Protein AF-M3E6A2-F1 (afdb_monomer_lite)

Sequence (89 aa):
MYSLKGDIVLDPFLGTGTTTLAAIGNCRNSIGFDLEPGLLKVQLENLHSIKDKLNRIIEKRKTITTFLYRIDKMKGNRFFILIKIFKRP

Structure (mmCIF, N/CA/C/O backbone):
data_AF-M3E6A2-F1
#
_entry.id   AF-M3E6A2-F1
#
loop_
_atom_site.group_PDB
_atom_site.id
_atom_site.type_symbol
_atom_site.label_atom_id
_atom_site.label_alt_id
_atom_site.label_comp_id
_atom_site.label_asym_id
_atom_site.label_entity_id
_atom_site.label_seq_id
_atom_site.pdbx_PDB_ins_code
_atom_site.Cartn_x
_atom_site.Cartn_y
_atom_site.Cartn_z
_atom_site.occupancy
_atom_site.B_iso_or_equiv
_atom_site.auth_seq_id
_atom_site.auth_comp_id
_atom_site.auth_asym_id
_atom_site.auth_atom_id
_atom_site.pdbx_PDB_model_num
ATOM 1 N N . MET A 1 1 ? -16.790 5.575 -1.545 1.00 62.59 1 MET A N 1
ATOM 2 C CA . MET A 1 1 ? -15.552 4.802 -1.805 1.00 62.59 1 MET A CA 1
ATOM 3 C C . MET A 1 1 ? -15.913 3.328 -1.744 1.00 62.59 1 MET A C 1
ATOM 5 O O . MET A 1 1 ? -16.649 2.976 -0.836 1.00 62.59 1 MET A O 1
ATOM 9 N N . TYR A 1 2 ? -15.465 2.515 -2.706 1.00 85.44 2 TYR A N 1
ATOM 10 C CA . TYR A 1 2 ? -15.936 1.130 -2.882 1.00 85.44 2 TYR A CA 1
ATOM 11 C C . TYR A 1 2 ? -15.338 0.107 -1.904 1.00 85.44 2 TYR A C 1
ATOM 13 O O . TYR A 1 2 ? -15.892 -0.973 -1.763 1.00 85.44 2 TYR A O 1
ATOM 21 N N . SER A 1 3 ? -14.237 0.440 -1.224 1.00 88.06 3 SER A N 1
ATOM 22 C CA . SER A 1 3 ? -13.600 -0.432 -0.233 1.00 88.06 3 SER A CA 1
ATOM 23 C C . SER A 1 3 ? -13.908 -0.002 1.199 1.00 88.06 3 SER A C 1
ATOM 25 O O . SER A 1 3 ? -14.010 1.189 1.517 1.00 88.06 3 SER A O 1
ATOM 27 N N . LEU A 1 4 ? -14.015 -0.974 2.091 1.00 88.94 4 LEU A N 1
ATOM 28 C CA . LEU A 1 4 ? -14.240 -0.808 3.518 1.00 88.94 4 LEU A CA 1
ATOM 29 C C . LEU A 1 4 ? -12.923 -0.872 4.296 1.00 88.94 4 LEU A C 1
ATOM 31 O O . LEU A 1 4 ? -11.841 -1.088 3.750 1.00 88.94 4 LEU A O 1
ATOM 35 N N . LYS A 1 5 ? -13.002 -0.592 5.596 1.00 84.56 5 LYS A N 1
ATOM 36 C CA . LYS A 1 5 ? -11.863 -0.698 6.508 1.00 84.56 5 LYS A CA 1
ATOM 37 C C . LYS A 1 5 ? -11.353 -2.144 6.530 1.00 84.56 5 LYS A C 1
ATOM 39 O O . LYS A 1 5 ? -12.140 -3.061 6.721 1.00 84.56 5 LYS A O 1
ATOM 44 N N . GLY A 1 6 ? -10.037 -2.326 6.429 1.00 82.00 6 GLY A N 1
ATOM 45 C CA . GLY A 1 6 ? -9.400 -3.648 6.422 1.00 82.00 6 GLY A CA 1
ATOM 46 C C . GLY A 1 6 ? -9.322 -4.322 5.049 1.00 82.00 6 GLY A C 1
ATOM 47 O O . GLY A 1 6 ? -8.541 -5.264 4.903 1.00 82.00 6 GLY A O 1
ATOM 48 N N . ASP A 1 7 ? -10.029 -3.809 4.039 1.00 90.62 7 ASP A N 1
ATOM 49 C CA . ASP A 1 7 ? -9.917 -4.303 2.664 1.00 90.62 7 ASP A CA 1
ATOM 50 C C . ASP A 1 7 ? -8.505 -4.107 2.108 1.00 90.62 7 ASP A C 1
ATOM 52 O O . ASP A 1 7 ? -7.718 -3.296 2.607 1.00 90.62 7 ASP A O 1
ATOM 56 N N . ILE A 1 8 ? -8.198 -4.841 1.040 1.00 90.06 8 ILE A N 1
ATOM 57 C CA . ILE A 1 8 ? -6.965 -4.694 0.271 1.00 90.06 8 ILE A CA 1
ATOM 58 C C . ILE A 1 8 ? -7.249 -3.826 -0.954 1.00 90.06 8 ILE A C 1
ATOM 60 O O . ILE A 1 8 ? -8.146 -4.121 -1.739 1.00 90.06 8 ILE A O 1
ATOM 64 N N . VAL A 1 9 ? -6.458 -2.769 -1.127 1.00 92.56 9 VAL A N 1
ATOM 65 C CA . VAL A 1 9 ? -6.434 -1.949 -2.340 1.00 92.56 9 VAL A CA 1
ATOM 66 C C . VAL A 1 9 ? -5.223 -2.358 -3.175 1.00 92.56 9 VAL A C 1
ATOM 68 O O . VAL A 1 9 ? -4.103 -2.353 -2.674 1.00 92.56 9 VAL A O 1
ATOM 71 N N . LEU A 1 10 ? -5.444 -2.733 -4.433 1.00 92.25 10 LEU A N 1
ATOM 72 C CA . LEU A 1 10 ? -4.377 -3.050 -5.382 1.00 92.25 10 LEU A CA 1
ATOM 73 C C . LEU A 1 10 ? -4.095 -1.832 -6.265 1.00 92.25 10 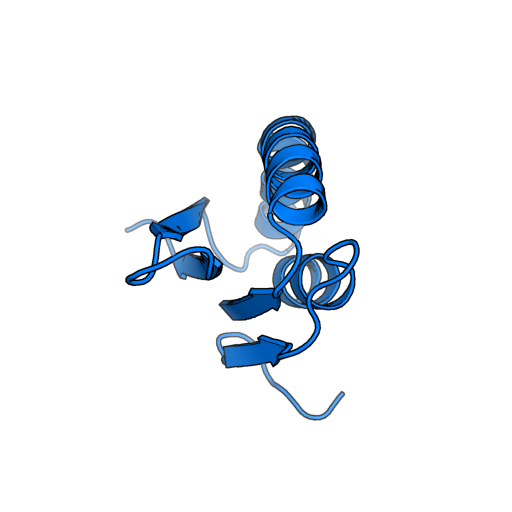LEU A C 1
ATOM 75 O O . LEU A 1 10 ? -5.014 -1.304 -6.888 1.00 92.25 10 LEU A O 1
ATOM 79 N N . ASP A 1 11 ? -2.828 -1.442 -6.348 1.00 90.75 11 ASP A N 1
ATOM 80 C CA . ASP A 1 11 ? -2.323 -0.438 -7.277 1.00 90.75 11 ASP A CA 1
ATOM 81 C C . ASP A 1 11 ? -1.230 -1.049 -8.179 1.00 90.75 11 ASP A C 1
ATOM 83 O O . ASP A 1 11 ? -0.093 -1.231 -7.737 1.00 90.75 11 ASP A O 1
ATOM 87 N N . PRO A 1 12 ? -1.546 -1.418 -9.432 1.00 89.50 12 PRO A N 1
ATOM 88 C CA . PRO A 1 12 ? -0.567 -1.999 -10.348 1.00 89.50 12 PRO A CA 1
ATOM 89 C C . PRO A 1 12 ? 0.402 -0.967 -10.953 1.00 89.50 12 PRO A C 1
ATOM 91 O O . PRO A 1 12 ? 1.343 -1.371 -11.634 1.00 89.50 12 PRO A O 1
ATOM 94 N N . PHE A 1 13 ? 0.177 0.331 -10.718 1.00 88.69 13 PHE A N 1
ATOM 95 C CA . PHE A 1 13 ? 0.998 1.437 -11.211 1.00 88.69 13 PHE A CA 1
ATOM 96 C C . PHE A 1 13 ? 1.274 2.405 -10.063 1.00 88.69 13 PHE A C 1
ATOM 98 O O . PHE A 1 13 ? 0.821 3.550 -10.068 1.00 88.69 13 PHE A O 1
ATOM 105 N N . LEU A 1 14 ? 2.008 1.909 -9.064 1.00 85.75 14 LEU A N 1
ATOM 106 C CA . LEU A 1 14 ? 2.219 2.578 -7.786 1.00 85.75 14 LEU A CA 1
ATOM 107 C C . LEU A 1 14 ? 2.646 4.039 -7.963 1.00 85.75 14 LEU A C 1
ATOM 109 O O . LEU A 1 14 ? 2.185 4.890 -7.199 1.00 85.75 14 LEU A O 1
ATOM 113 N N . GLY A 1 15 ? 3.519 4.338 -8.932 1.00 86.69 15 GLY A N 1
ATOM 114 C CA . GLY A 1 15 ? 4.022 5.678 -9.188 1.00 86.69 15 GLY A CA 1
ATOM 115 C C . GLY A 1 15 ? 4.549 6.285 -7.894 1.00 86.69 15 GLY A C 1
ATOM 116 O O . GLY A 1 15 ? 5.348 5.674 -7.189 1.00 86.69 15 GLY A O 1
ATOM 117 N N . THR A 1 16 ? 4.040 7.460 -7.521 1.00 84.88 16 THR A N 1
ATOM 118 C CA . THR A 1 16 ? 4.391 8.164 -6.272 1.00 84.88 16 THR A CA 1
ATOM 119 C C . THR A 1 16 ? 3.758 7.580 -5.000 1.00 84.88 16 THR A C 1
ATOM 121 O O . THR A 1 16 ? 4.027 8.060 -3.901 1.00 84.88 16 THR A O 1
ATOM 124 N N . GL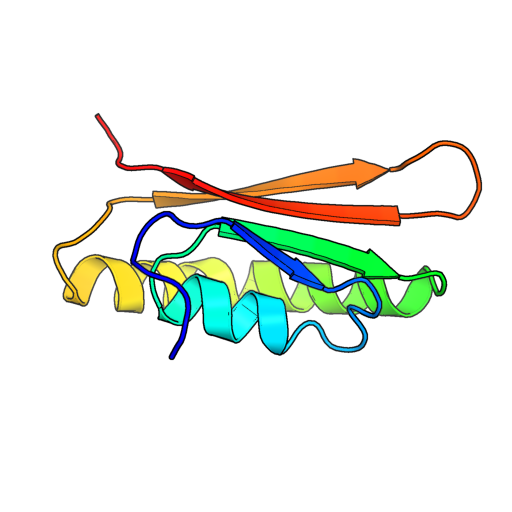Y A 1 17 ? 2.928 6.542 -5.108 1.00 84.94 17 GLY A N 1
ATOM 125 C CA . GLY A 1 17 ? 2.337 5.827 -3.977 1.00 84.94 17 GLY A CA 1
ATOM 126 C C . GLY A 1 17 ? 1.105 6.492 -3.360 1.00 84.94 17 GLY A C 1
ATOM 127 O O . GLY A 1 17 ? 0.738 6.169 -2.228 1.00 84.94 17 GLY A O 1
ATOM 128 N N . THR A 1 18 ? 0.437 7.400 -4.076 1.00 88.81 18 THR A N 1
ATOM 129 C CA . THR A 1 18 ? -0.757 8.122 -3.595 1.00 88.81 18 THR A CA 1
ATOM 130 C C . THR A 1 18 ? -1.899 7.184 -3.205 1.00 88.81 18 THR A C 1
ATOM 132 O O . THR A 1 18 ? -2.488 7.366 -2.138 1.00 88.81 18 THR A O 1
ATOM 135 N N . THR A 1 19 ? -2.170 6.141 -3.996 1.00 91.06 19 THR A N 1
ATOM 136 C CA . THR A 1 19 ? -3.180 5.114 -3.681 1.00 91.06 19 THR A CA 1
ATOM 137 C C . THR A 1 19 ? -2.865 4.415 -2.367 1.00 91.06 19 THR A C 1
ATOM 139 O O . THR A 1 19 ? -3.74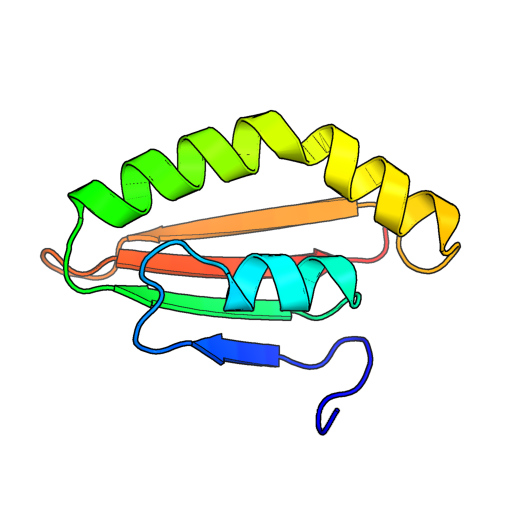2 4.227 -1.523 1.00 91.06 19 THR A O 1
ATOM 142 N N . THR A 1 20 ? -1.589 4.097 -2.154 1.00 87.12 20 THR A N 1
ATOM 143 C CA . THR A 1 20 ? -1.114 3.479 -0.920 1.00 87.12 20 THR A CA 1
ATOM 144 C C . THR A 1 20 ? -1.301 4.423 0.267 1.00 87.12 20 THR A C 1
ATOM 146 O O . THR A 1 20 ? -1.896 4.025 1.264 1.00 87.12 20 THR A O 1
ATOM 149 N N . LEU A 1 21 ? -0.910 5.696 0.162 1.00 85.19 21 LEU A N 1
ATOM 150 C CA . LEU A 1 21 ? -1.144 6.690 1.221 1.00 85.19 21 LEU A CA 1
ATOM 151 C C . LEU A 1 21 ? -2.635 6.883 1.531 1.00 85.19 21 LEU A C 1
ATOM 153 O O . LEU A 1 21 ? -3.021 6.958 2.701 1.00 85.19 21 LEU A O 1
ATOM 157 N N . ALA A 1 22 ? -3.486 6.911 0.505 1.00 87.94 22 ALA A N 1
ATOM 158 C CA . ALA A 1 22 ? -4.931 7.001 0.667 1.00 87.94 22 ALA A CA 1
ATOM 159 C C . ALA A 1 22 ? -5.507 5.753 1.358 1.00 87.94 22 ALA A C 1
ATOM 161 O O . ALA A 1 22 ? -6.348 5.886 2.253 1.00 87.94 22 ALA A O 1
ATOM 162 N N . ALA A 1 23 ? -5.044 4.552 1.000 1.00 88.00 23 ALA A N 1
ATOM 163 C CA . ALA A 1 23 ? -5.420 3.305 1.663 1.00 88.00 23 ALA A CA 1
ATOM 164 C C . ALA A 1 23 ? -5.030 3.330 3.149 1.00 88.00 23 ALA A C 1
ATOM 166 O O . ALA A 1 23 ? -5.879 3.070 4.004 1.00 88.00 23 ALA A O 1
ATOM 167 N N . ILE A 1 24 ? -3.804 3.765 3.465 1.00 81.50 24 ILE A N 1
ATOM 168 C CA . ILE A 1 24 ? -3.318 3.919 4.844 1.00 81.50 24 ILE A CA 1
ATOM 169 C C . ILE A 1 24 ? -4.198 4.881 5.636 1.00 81.50 24 ILE A C 1
ATOM 171 O O . ILE A 1 24 ? -4.700 4.532 6.706 1.00 81.50 24 ILE A O 1
ATOM 175 N N . GLY A 1 25 ? -4.427 6.080 5.093 1.00 80.94 25 GLY A N 1
ATOM 176 C CA . GLY A 1 25 ? -5.264 7.092 5.729 1.00 80.94 25 GLY A CA 1
ATOM 177 C C . GLY A 1 25 ? -6.669 6.568 6.026 1.00 80.94 25 GLY A C 1
ATOM 178 O O . GLY A 1 25 ? -7.233 6.872 7.073 1.00 80.94 25 GLY A O 1
ATOM 179 N N . ASN A 1 26 ? -7.216 5.718 5.159 1.00 84.94 26 ASN A N 1
ATOM 180 C CA . ASN A 1 26 ? -8.534 5.106 5.329 1.00 84.94 26 ASN A CA 1
ATOM 181 C C . ASN A 1 26 ? -8.518 3.749 6.058 1.00 84.94 26 ASN A C 1
ATOM 183 O O . ASN A 1 26 ? -9.529 3.049 6.056 1.00 84.94 26 ASN A O 1
ATOM 187 N N . CYS A 1 27 ? -7.414 3.383 6.718 1.00 82.25 27 CYS A N 1
ATOM 188 C CA . CYS A 1 27 ? -7.288 2.141 7.488 1.00 82.25 27 CYS A CA 1
ATOM 189 C C . CYS A 1 27 ? -7.524 0.873 6.640 1.00 82.25 27 CYS A C 1
ATOM 191 O O . CYS A 1 27 ? -8.221 -0.054 7.064 1.00 82.25 27 CYS A O 1
ATOM 193 N N . ARG A 1 28 ? -6.945 0.842 5.437 1.00 86.94 28 ARG A N 1
ATOM 194 C CA . ARG A 1 28 ? -6.973 -0.288 4.502 1.00 86.94 28 ARG A CA 1
ATOM 195 C C . ARG A 1 28 ? -5.575 -0.818 4.231 1.00 86.94 28 ARG A C 1
ATOM 197 O O . ARG A 1 28 ? -4.592 -0.090 4.331 1.00 86.94 28 ARG A O 1
ATOM 204 N N . ASN A 1 29 ? -5.505 -2.082 3.849 1.00 86.81 29 ASN A N 1
ATOM 205 C CA . ASN A 1 29 ? -4.288 -2.684 3.331 1.00 86.81 29 ASN A CA 1
ATOM 206 C C . ASN A 1 29 ? -4.043 -2.200 1.892 1.00 86.81 29 ASN A C 1
ATOM 208 O O . ASN A 1 29 ? -4.989 -1.852 1.183 1.00 86.81 29 ASN A O 1
ATOM 212 N N . SER A 1 30 ? -2.784 -2.185 1.456 1.00 88.31 30 SER A N 1
ATOM 213 C CA . SER A 1 30 ? -2.408 -1.811 0.088 1.00 88.31 30 SER A CA 1
ATOM 214 C C . SER A 1 30 ? -1.384 -2.787 -0.479 1.00 88.31 30 SER A C 1
ATOM 216 O O . SER A 1 30 ? -0.469 -3.202 0.232 1.00 88.31 30 SER A O 1
ATOM 218 N N . ILE A 1 31 ? -1.519 -3.137 -1.754 1.00 89.12 31 ILE A N 1
ATOM 219 C CA . ILE A 1 31 ? -0.500 -3.844 -2.531 1.00 89.12 31 ILE A CA 1
ATOM 220 C C . ILE A 1 31 ? -0.182 -2.972 -3.735 1.00 89.12 31 ILE A C 1
ATOM 222 O O . ILE A 1 31 ? -1.076 -2.666 -4.516 1.00 89.12 31 ILE A O 1
ATOM 226 N N . GLY A 1 32 ? 1.077 -2.573 -3.871 1.00 87.38 32 GLY A N 1
ATOM 227 C CA . GLY A 1 32 ? 1.533 -1.695 -4.939 1.00 87.38 32 GLY A CA 1
ATOM 228 C C . GLY A 1 32 ? 2.630 -2.327 -5.781 1.00 87.38 32 GLY A C 1
ATOM 229 O O . GLY A 1 32 ? 3.555 -2.914 -5.219 1.00 87.38 32 GLY A O 1
ATOM 230 N N . PHE A 1 33 ? 2.562 -2.162 -7.099 1.00 85.56 33 PHE A N 1
ATOM 231 C CA . PHE A 1 33 ? 3.591 -2.605 -8.041 1.00 85.56 33 PHE A CA 1
ATOM 232 C C . PHE A 1 33 ? 4.100 -1.432 -8.867 1.00 85.56 33 PHE A C 1
ATOM 234 O O . PHE A 1 33 ? 3.317 -0.590 -9.294 1.00 85.56 33 PHE A O 1
ATOM 241 N N . ASP A 1 34 ? 5.405 -1.406 -9.120 1.00 84.38 34 ASP A N 1
ATOM 242 C CA . ASP A 1 34 ? 5.985 -0.521 -10.125 1.00 84.38 34 ASP A CA 1
ATOM 243 C C . ASP A 1 34 ? 7.114 -1.237 -10.870 1.00 84.38 34 ASP A C 1
ATOM 245 O O . ASP A 1 34 ? 7.791 -2.117 -10.322 1.00 84.38 34 ASP A O 1
ATOM 249 N N . LEU A 1 35 ? 7.295 -0.869 -12.134 1.00 83.19 35 LEU A N 1
ATOM 250 C CA . LEU A 1 35 ? 8.394 -1.358 -12.957 1.00 83.19 35 LEU A CA 1
ATOM 251 C C . LEU A 1 35 ? 9.658 -0.526 -12.757 1.00 83.19 35 LEU A C 1
ATOM 253 O O . LEU A 1 35 ? 10.735 -1.039 -13.050 1.00 83.19 35 LEU A O 1
ATOM 257 N N . GLU A 1 36 ? 9.536 0.708 -12.255 1.00 82.50 36 GLU A N 1
ATOM 258 C CA . GLU A 1 36 ? 10.660 1.627 -12.118 1.00 82.50 36 GLU A CA 1
ATOM 259 C C . GLU A 1 36 ? 11.260 1.608 -10.697 1.00 82.50 36 GLU A C 1
ATOM 261 O O . GLU A 1 36 ? 10.691 2.180 -9.759 1.00 82.50 36 GLU A O 1
ATOM 266 N N . PRO A 1 37 ? 12.437 0.982 -10.491 1.00 72.81 37 PRO A N 1
ATOM 267 C CA . PRO A 1 37 ? 13.010 0.767 -9.159 1.00 72.81 37 PRO A CA 1
ATOM 268 C C . PRO A 1 37 ? 13.320 2.062 -8.404 1.00 72.81 37 PRO A C 1
ATOM 270 O O . PRO A 1 37 ? 13.241 2.098 -7.172 1.00 72.81 37 PRO A O 1
ATOM 273 N N . GLY A 1 38 ? 13.710 3.113 -9.137 1.00 77.19 38 GLY A N 1
ATOM 274 C CA . GLY A 1 38 ? 14.108 4.397 -8.563 1.00 77.19 38 GLY A CA 1
ATOM 275 C C . GLY A 1 38 ? 12.961 5.088 -7.829 1.00 77.19 38 GLY A C 1
ATOM 276 O O . GLY A 1 38 ? 13.166 5.642 -6.748 1.00 77.19 38 GLY A O 1
ATOM 277 N N . LEU A 1 39 ? 11.745 4.971 -8.368 1.00 75.31 39 LEU A N 1
ATOM 278 C CA . LEU A 1 39 ? 10.529 5.481 -7.742 1.00 75.31 39 LEU A CA 1
ATOM 279 C C . LEU A 1 39 ? 10.282 4.768 -6.411 1.00 75.31 39 LEU A C 1
ATOM 281 O O . LEU A 1 39 ? 10.168 5.413 -5.377 1.00 75.31 39 LEU A O 1
ATOM 285 N N . LEU A 1 40 ? 10.314 3.439 -6.374 1.00 74.25 40 LEU A N 1
ATOM 286 C CA . LEU A 1 40 ? 10.066 2.714 -5.125 1.00 74.25 40 LEU A CA 1
ATOM 287 C C . LEU A 1 40 ? 11.016 3.139 -4.002 1.00 74.25 40 LEU A C 1
ATOM 289 O O . LEU A 1 40 ? 10.553 3.370 -2.892 1.00 74.25 40 LEU A O 1
ATOM 293 N N . LYS A 1 41 ? 12.314 3.320 -4.273 1.00 75.38 41 LYS A N 1
ATOM 294 C CA . LYS A 1 41 ? 13.279 3.745 -3.245 1.00 75.38 41 LYS A CA 1
ATOM 295 C C . LYS A 1 41 ? 12.893 5.076 -2.585 1.00 75.38 41 LYS A C 1
ATOM 297 O O . LYS A 1 41 ? 12.827 5.145 -1.359 1.00 75.38 41 LYS A O 1
ATOM 302 N N . VAL A 1 42 ? 12.594 6.098 -3.385 1.00 79.75 42 VAL A N 1
ATOM 303 C CA . VAL A 1 42 ? 12.182 7.423 -2.885 1.00 79.75 42 VAL A CA 1
ATOM 304 C C . VAL A 1 42 ? 10.889 7.313 -2.072 1.00 79.75 42 VAL A C 1
ATOM 306 O O . VAL A 1 42 ? 10.748 7.913 -1.006 1.00 79.75 42 VAL A O 1
ATOM 309 N N . GLN A 1 43 ? 9.957 6.476 -2.522 1.00 75.44 43 GLN A N 1
ATOM 310 C CA . GLN A 1 43 ? 8.661 6.295 -1.873 1.00 75.44 43 GLN A CA 1
ATOM 311 C C . GLN A 1 43 ? 8.827 5.630 -0.507 1.00 75.44 43 GLN A C 1
ATOM 313 O O . GLN A 1 43 ? 8.104 5.961 0.432 1.00 75.44 43 GLN A O 1
ATOM 318 N N . LEU A 1 44 ? 9.796 4.727 -0.378 1.00 74.38 44 LEU A N 1
ATOM 319 C CA . LEU A 1 44 ? 10.129 4.077 0.882 1.00 74.38 44 LEU A CA 1
ATOM 320 C C . LEU A 1 44 ? 10.747 5.027 1.891 1.00 74.38 44 LEU A C 1
ATOM 322 O O . LEU A 1 44 ? 10.340 5.014 3.052 1.00 74.38 44 LEU A O 1
ATOM 326 N N . GLU A 1 45 ? 11.687 5.859 1.456 1.00 79.56 45 GLU A N 1
ATOM 327 C CA . GLU A 1 45 ? 12.284 6.894 2.303 1.00 79.56 45 GLU A CA 1
ATOM 328 C C . GLU A 1 45 ? 11.202 7.868 2.797 1.00 79.56 45 GLU A C 1
ATOM 330 O O . GLU A 1 45 ? 11.104 8.142 3.998 1.00 79.56 45 GLU A O 1
ATOM 335 N N . ASN A 1 46 ? 10.301 8.283 1.902 1.00 80.88 46 ASN A N 1
ATOM 336 C CA . ASN A 1 46 ? 9.159 9.129 2.240 1.00 80.88 46 ASN A CA 1
ATOM 337 C C . ASN A 1 46 ? 8.200 8.452 3.229 1.00 80.88 46 ASN A C 1
ATOM 339 O O . ASN A 1 46 ? 7.865 9.044 4.255 1.00 80.88 46 ASN A O 1
ATOM 343 N N . LEU A 1 47 ? 7.779 7.208 2.961 1.00 77.50 47 LEU A N 1
ATOM 344 C CA . LEU A 1 47 ? 6.902 6.429 3.845 1.00 77.50 47 LEU A CA 1
ATOM 345 C C . LEU A 1 47 ? 7.519 6.229 5.230 1.00 77.50 47 LEU A C 1
ATOM 347 O O . LEU A 1 47 ? 6.806 6.302 6.231 1.00 77.50 47 LEU A O 1
ATOM 351 N N . HIS A 1 48 ? 8.830 5.999 5.292 1.00 79.50 48 HIS A N 1
ATOM 352 C CA . HIS A 1 48 ? 9.557 5.864 6.546 1.00 79.50 48 HIS A CA 1
ATOM 353 C C . HIS A 1 48 ? 9.555 7.179 7.336 1.00 79.50 48 HIS A C 1
ATOM 355 O O . HIS A 1 48 ? 9.210 7.176 8.516 1.00 79.50 48 HIS A O 1
ATOM 361 N N . SER A 1 49 ? 9.838 8.304 6.671 1.00 82.44 49 SER A N 1
ATOM 362 C CA . SER A 1 49 ? 9.838 9.643 7.276 1.00 82.44 49 SER A CA 1
ATOM 363 C C . SER A 1 49 ? 8.471 10.041 7.850 1.00 82.44 49 SER A C 1
ATOM 365 O O . SER A 1 49 ? 8.381 10.624 8.931 1.00 82.44 49 SER A O 1
ATOM 367 N N . ILE A 1 50 ? 7.378 9.686 7.168 1.00 79.44 50 ILE A N 1
ATOM 368 C CA . ILE A 1 50 ? 6.018 10.052 7.600 1.00 79.44 50 ILE A CA 1
ATOM 369 C C . ILE A 1 50 ? 5.339 8.987 8.471 1.00 79.44 50 ILE A C 1
ATOM 371 O O . ILE A 1 50 ? 4.207 9.205 8.915 1.00 79.44 50 ILE A O 1
ATOM 375 N N . LYS A 1 51 ? 5.998 7.851 8.729 1.00 78.19 51 LYS A N 1
ATOM 376 C CA . LYS A 1 51 ? 5.440 6.697 9.452 1.00 78.19 51 LYS A CA 1
ATOM 377 C C . LYS A 1 51 ? 4.802 7.098 10.780 1.00 78.19 51 LYS A C 1
ATOM 379 O O . LYS A 1 51 ? 3.653 6.749 11.044 1.00 78.19 51 LYS A O 1
ATOM 384 N N . ASP A 1 52 ? 5.513 7.867 11.599 1.00 80.25 52 ASP A N 1
ATOM 385 C CA . ASP A 1 52 ? 5.030 8.258 12.928 1.00 80.25 52 ASP A CA 1
ATOM 386 C C . ASP A 1 52 ? 3.852 9.230 12.851 1.00 80.25 52 ASP A C 1
ATOM 388 O O . ASP A 1 52 ? 2.905 9.148 13.637 1.00 80.25 52 ASP A O 1
ATOM 392 N N . LYS A 1 53 ? 3.856 10.118 11.853 1.00 82.50 53 LYS A N 1
ATOM 393 C CA . LYS A 1 53 ? 2.731 11.018 11.585 1.00 82.50 53 LYS A CA 1
ATOM 394 C C . LYS A 1 53 ? 1.488 10.232 11.160 1.00 82.50 53 LYS A C 1
ATOM 396 O O . LYS A 1 53 ? 0.398 10.520 11.653 1.00 82.50 53 LYS A O 1
ATOM 401 N N . LEU A 1 54 ? 1.648 9.233 10.291 1.00 76.06 54 LEU A N 1
ATOM 402 C CA . LEU A 1 54 ? 0.560 8.348 9.865 1.00 76.06 54 LEU A CA 1
ATOM 403 C C . LEU A 1 54 ? 0.019 7.522 11.036 1.00 76.06 54 LEU A C 1
ATOM 405 O O . LEU A 1 54 ? -1.197 7.477 11.223 1.00 76.06 54 LEU A O 1
ATOM 409 N N . ASN A 1 55 ? 0.897 6.957 11.870 1.00 75.19 55 ASN A N 1
ATOM 410 C CA . ASN A 1 55 ? 0.500 6.248 13.088 1.00 75.19 55 ASN A CA 1
ATOM 411 C C . ASN A 1 55 ? -0.362 7.132 13.996 1.00 75.19 55 ASN A C 1
ATOM 413 O O . ASN A 1 55 ? -1.461 6.726 14.361 1.00 75.19 55 ASN A O 1
ATOM 417 N N . ARG A 1 56 ? 0.051 8.379 14.261 1.00 76.94 56 ARG A N 1
ATOM 418 C CA . ARG A 1 56 ? -0.743 9.328 15.066 1.00 76.94 56 ARG A CA 1
ATOM 419 C C . ARG A 1 56 ? -2.126 9.610 14.473 1.00 76.94 56 ARG A C 1
ATOM 421 O O . ARG A 1 56 ? -3.097 9.746 15.216 1.00 76.94 56 ARG A O 1
ATOM 428 N N . ILE A 1 57 ? -2.240 9.729 13.146 1.00 76.44 57 ILE A N 1
ATOM 429 C CA . ILE A 1 57 ? -3.531 9.955 12.471 1.00 76.44 57 ILE A CA 1
ATOM 430 C C . ILE A 1 57 ? -4.454 8.743 12.654 1.00 76.44 57 ILE A C 1
ATOM 432 O O . ILE A 1 57 ? -5.640 8.913 12.937 1.00 76.44 57 ILE A O 1
ATOM 436 N N . ILE A 1 58 ? -3.916 7.532 12.513 1.00 70.00 58 ILE A N 1
ATOM 437 C CA . ILE A 1 58 ? -4.673 6.281 12.651 1.00 70.00 58 ILE A CA 1
ATOM 438 C C . ILE A 1 58 ? -5.068 6.038 14.117 1.00 70.00 58 ILE A C 1
ATOM 440 O O . ILE A 1 58 ? -6.217 5.682 14.387 1.00 70.00 58 ILE A O 1
ATOM 444 N N . GLU A 1 59 ? -4.164 6.294 15.066 1.00 73.00 59 GLU A N 1
ATOM 445 C CA . GLU A 1 59 ? -4.414 6.188 16.511 1.00 73.00 59 GLU A CA 1
ATOM 446 C C . GLU A 1 59 ? -5.530 7.133 16.963 1.00 73.00 59 GLU A C 1
ATOM 448 O O . GLU A 1 59 ? -6.454 6.714 17.662 1.00 73.00 59 GLU A O 1
ATOM 453 N N . LYS A 1 60 ? -5.522 8.389 16.490 1.00 72.06 60 LYS A N 1
ATOM 454 C CA . LYS A 1 60 ? -6.604 9.355 16.757 1.00 72.06 60 LYS A CA 1
ATOM 455 C C . LYS A 1 60 ? -7.972 8.875 16.278 1.00 72.06 60 LYS A C 1
ATOM 457 O O . LYS A 1 60 ? -8.986 9.283 16.838 1.00 72.06 60 LYS A O 1
ATOM 462 N N . ARG A 1 61 ? -8.021 7.997 15.274 1.00 71.81 61 ARG A N 1
ATOM 463 C CA . ARG A 1 61 ? -9.269 7.406 14.769 1.00 71.81 61 ARG A CA 1
ATOM 464 C C . ARG A 1 61 ? -9.759 6.222 15.625 1.00 71.81 61 ARG A C 1
ATOM 466 O O . ARG A 1 61 ? -10.793 5.647 15.309 1.00 71.81 61 ARG A O 1
ATOM 473 N N . LYS A 1 62 ? -9.072 5.896 16.737 1.00 62.41 62 LYS A N 1
ATOM 474 C CA . LYS A 1 62 ? -9.385 4.821 17.710 1.00 62.41 62 LYS A CA 1
ATOM 475 C C . LYS A 1 62 ? -9.540 3.429 17.084 1.00 62.41 62 LYS A C 1
ATOM 477 O O . LYS A 1 62 ? -10.221 2.564 17.631 1.00 62.41 62 LYS A O 1
ATOM 482 N N . THR A 1 63 ? -8.939 3.199 15.919 1.00 60.06 63 THR A N 1
ATOM 483 C CA . THR A 1 63 ? -9.364 2.091 15.055 1.00 60.06 63 THR A CA 1
ATOM 484 C C . THR A 1 63 ? -8.351 0.976 14.837 1.00 60.06 63 THR A C 1
ATOM 486 O O . THR A 1 63 ? -8.812 -0.082 14.412 1.00 60.06 63 THR A O 1
ATOM 489 N N . ILE A 1 64 ? -7.048 1.163 15.101 1.00 54.91 64 ILE A N 1
ATOM 490 C CA . ILE A 1 64 ? -5.973 0.153 14.970 1.00 54.91 64 ILE A CA 1
ATOM 491 C C . ILE A 1 64 ? -4.637 0.746 15.470 1.00 54.91 64 ILE A C 1
ATOM 493 O O . ILE A 1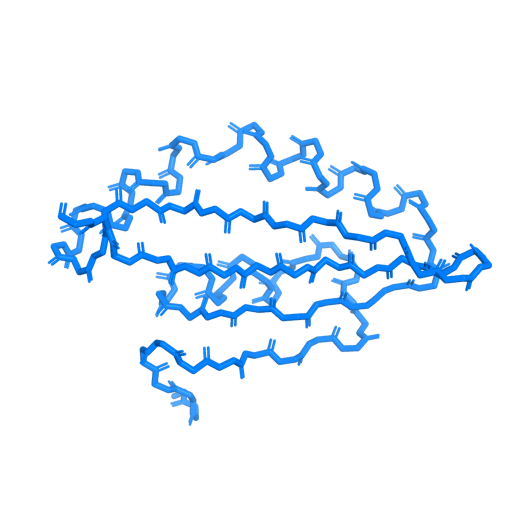 64 ? -4.382 1.928 15.267 1.00 54.91 64 ILE A O 1
ATOM 497 N N . THR A 1 65 ? -3.794 -0.062 16.120 1.00 54.09 65 THR A N 1
ATOM 498 C CA . THR A 1 65 ? -2.697 0.431 16.974 1.00 54.09 65 THR A CA 1
ATOM 499 C C . THR A 1 65 ? -1.289 0.386 16.361 1.00 54.09 65 THR A C 1
ATOM 501 O O . THR A 1 65 ? -0.368 0.868 17.012 1.00 54.09 65 THR A O 1
ATOM 504 N N . THR A 1 66 ? -1.039 -0.180 15.168 1.00 54.88 66 THR A N 1
ATOM 505 C CA . THR A 1 66 ? 0.289 -0.062 14.512 1.00 54.88 66 THR A CA 1
ATOM 506 C C . THR A 1 66 ? 0.259 -0.283 13.008 1.00 54.88 66 THR A C 1
ATOM 508 O O . THR A 1 66 ? -0.221 -1.299 12.509 1.00 54.88 66 THR A O 1
ATOM 511 N N . PHE A 1 67 ? 0.887 0.642 12.288 1.00 60.03 67 PHE A N 1
ATOM 512 C CA . PHE A 1 67 ? 1.247 0.470 10.893 1.00 60.03 67 PHE A CA 1
ATOM 513 C C . PHE A 1 67 ? 2.539 -0.352 10.749 1.00 60.03 67 PHE A C 1
ATOM 515 O O . PHE A 1 67 ? 3.618 0.105 11.141 1.00 60.03 67 PHE A O 1
ATOM 522 N N . LEU A 1 68 ? 2.441 -1.552 10.167 1.00 58.06 68 LEU A N 1
ATOM 523 C CA . LEU A 1 68 ? 3.592 -2.281 9.636 1.00 58.06 68 LEU A CA 1
ATOM 524 C C . LEU A 1 68 ? 3.489 -2.296 8.109 1.00 58.06 68 LEU A C 1
ATOM 526 O O . LEU A 1 68 ? 2.461 -2.646 7.540 1.00 58.06 68 LEU A O 1
ATOM 530 N N . TYR A 1 69 ? 4.563 -1.935 7.425 1.00 61.78 69 TYR A N 1
ATOM 531 C CA . TYR A 1 69 ? 4.687 -2.185 5.996 1.00 61.78 69 TYR A CA 1
ATOM 532 C C . TYR A 1 69 ? 5.790 -3.220 5.796 1.00 61.78 69 TYR A C 1
ATOM 534 O O . TYR A 1 69 ? 6.780 -3.229 6.530 1.00 61.78 69 TYR A O 1
ATOM 542 N N . ARG A 1 70 ? 5.597 -4.117 4.833 1.00 60.06 70 ARG A N 1
ATOM 543 C CA . ARG A 1 70 ? 6.572 -5.124 4.428 1.00 60.06 70 ARG A CA 1
ATOM 544 C C . ARG A 1 70 ? 6.874 -4.916 2.954 1.00 60.06 70 ARG A C 1
ATOM 546 O O . ARG A 1 70 ? 5.982 -4.898 2.117 1.00 60.06 70 ARG A O 1
ATOM 553 N N . ILE A 1 71 ? 8.142 -4.754 2.629 1.00 58.84 71 ILE A N 1
ATOM 554 C CA . ILE A 1 71 ? 8.565 -4.660 1.236 1.00 58.84 71 ILE A CA 1
ATOM 555 C C . ILE A 1 71 ? 9.313 -5.926 0.929 1.00 58.84 71 ILE A C 1
ATOM 557 O O . ILE A 1 71 ? 10.262 -6.269 1.629 1.00 58.84 71 ILE A O 1
ATOM 561 N N . ASP A 1 72 ? 8.881 -6.597 -0.122 1.00 57.19 72 ASP A N 1
ATOM 562 C CA . ASP A 1 72 ? 9.585 -7.744 -0.646 1.00 57.19 72 ASP A CA 1
ATOM 563 C C . ASP A 1 72 ? 9.993 -7.412 -2.085 1.00 57.19 72 ASP A C 1
ATOM 565 O O . ASP A 1 72 ? 9.239 -6.847 -2.881 1.00 57.19 72 ASP A O 1
ATOM 569 N N . LYS A 1 73 ? 11.232 -7.751 -2.428 1.00 56.53 73 LYS A N 1
ATOM 570 C CA . LYS A 1 73 ? 11.699 -7.692 -3.810 1.00 56.53 73 LYS A CA 1
ATOM 571 C C . LYS A 1 73 ? 11.183 -8.938 -4.532 1.00 56.53 73 LYS A C 1
ATOM 573 O O . LYS A 1 73 ? 11.391 -10.052 -4.052 1.00 56.53 73 LYS A O 1
ATOM 578 N N . MET A 1 74 ? 10.529 -8.775 -5.680 1.00 56.25 74 MET A N 1
ATOM 579 C CA . MET A 1 74 ? 10.183 -9.911 -6.538 1.00 56.25 74 MET A CA 1
ATOM 580 C C . MET A 1 74 ? 11.379 -10.314 -7.408 1.00 56.25 74 MET A C 1
ATOM 582 O O . MET A 1 74 ? 12.314 -9.540 -7.602 1.00 56.25 74 MET A O 1
ATOM 586 N N . LYS A 1 75 ? 11.371 -11.546 -7.939 1.00 53.97 75 LYS A N 1
ATOM 587 C CA . LYS A 1 75 ? 12.410 -12.020 -8.874 1.00 53.97 75 LYS A CA 1
ATOM 588 C C . LYS A 1 75 ? 12.589 -11.023 -10.039 1.00 53.97 75 LYS A C 1
ATOM 590 O O . LYS A 1 75 ? 11.613 -10.658 -10.692 1.00 53.97 75 LYS A O 1
ATOM 595 N N . GLY A 1 76 ? 13.839 -10.636 -10.320 1.00 62.94 76 GLY A N 1
ATOM 596 C CA . GLY A 1 76 ? 14.215 -9.682 -11.379 1.00 62.94 76 GLY A CA 1
ATOM 597 C C . GLY A 1 76 ? 14.314 -8.219 -10.908 1.00 62.94 76 GLY A C 1
ATOM 598 O O . GLY A 1 76 ? 14.566 -7.954 -9.734 1.00 62.94 76 GLY A O 1
ATOM 599 N N . ASN A 1 77 ? 14.111 -7.268 -11.831 1.00 58.84 77 ASN A N 1
ATOM 600 C CA . ASN A 1 77 ? 14.053 -5.817 -11.556 1.00 58.84 77 ASN A CA 1
ATOM 601 C C . ASN A 1 77 ? 12.666 -5.344 -11.076 1.00 58.84 77 ASN A C 1
ATOM 603 O O . ASN A 1 77 ? 12.389 -4.151 -11.073 1.00 58.84 77 ASN A O 1
ATOM 607 N N . ARG A 1 78 ? 11.776 -6.268 -10.694 1.00 63.25 78 ARG A N 1
ATOM 608 C CA . ARG A 1 78 ? 10.406 -5.956 -10.275 1.00 63.25 78 ARG A CA 1
ATOM 609 C C . ARG A 1 78 ? 10.335 -5.868 -8.759 1.00 63.25 78 ARG A C 1
ATOM 611 O O . ARG A 1 78 ? 10.788 -6.767 -8.051 1.00 63.25 78 ARG A O 1
ATOM 618 N N . PHE A 1 79 ? 9.721 -4.811 -8.263 1.00 66.94 79 PHE A N 1
ATOM 619 C CA . PHE A 1 79 ? 9.540 -4.582 -6.838 1.00 66.94 79 PHE A CA 1
ATOM 620 C C . PHE A 1 79 ? 8.052 -4.433 -6.554 1.00 66.94 79 PHE A C 1
ATOM 622 O O . PHE A 1 79 ? 7.289 -3.951 -7.393 1.00 66.94 79 PHE A O 1
ATOM 629 N N . PHE A 1 80 ? 7.643 -4.842 -5.360 1.00 70.56 80 PHE A N 1
ATOM 630 C CA . PHE A 1 80 ? 6.301 -4.577 -4.882 1.00 70.56 80 PHE A CA 1
ATOM 631 C C . PHE A 1 80 ? 6.351 -4.121 -3.432 1.00 70.56 80 PHE A C 1
ATOM 633 O O . PHE A 1 80 ? 7.250 -4.479 -2.668 1.00 70.56 80 PHE A O 1
ATOM 640 N N . ILE A 1 81 ? 5.378 -3.305 -3.056 1.00 69.44 81 ILE A N 1
ATOM 641 C CA . ILE A 1 81 ? 5.199 -2.849 -1.685 1.00 69.44 81 ILE A CA 1
ATOM 642 C C . ILE A 1 81 ? 3.930 -3.499 -1.157 1.00 69.44 81 ILE A C 1
ATOM 644 O O . ILE A 1 81 ? 2.846 -3.294 -1.702 1.00 69.44 81 ILE A O 1
ATOM 648 N N . LEU A 1 82 ? 4.062 -4.262 -0.073 1.00 69.81 82 LEU A N 1
ATOM 649 C CA . LEU A 1 82 ? 2.934 -4.794 0.674 1.00 69.81 82 LEU A CA 1
ATOM 650 C C . LEU A 1 82 ? 2.752 -3.988 1.957 1.00 69.81 82 LEU A C 1
ATOM 652 O O . LEU A 1 82 ? 3.578 -3.974 2.867 1.00 69.81 82 LEU A O 1
ATOM 656 N N . ILE A 1 83 ? 1.611 -3.340 2.078 1.00 72.38 83 ILE A N 1
ATOM 657 C CA . ILE A 1 83 ? 1.269 -2.576 3.263 1.00 72.38 83 ILE A CA 1
ATOM 658 C C . ILE A 1 83 ? 0.118 -3.267 3.969 1.00 72.38 83 ILE A C 1
ATOM 660 O O . ILE A 1 83 ? -0.987 -3.359 3.432 1.00 72.38 83 ILE A O 1
ATOM 664 N N . LYS A 1 84 ? 0.381 -3.739 5.191 1.00 68.81 84 LYS A N 1
ATOM 665 C CA . LYS A 1 84 ? -0.600 -4.474 5.981 1.00 68.81 84 LYS A CA 1
ATOM 666 C C . LYS A 1 84 ? -0.797 -3.816 7.336 1.00 68.81 84 LYS A C 1
ATOM 668 O O . LYS A 1 84 ? 0.081 -3.822 8.192 1.00 68.81 84 LYS A O 1
ATOM 673 N N . ILE A 1 85 ? -1.976 -3.251 7.541 1.00 67.56 85 ILE A N 1
ATOM 674 C CA . ILE A 1 85 ? -2.302 -2.584 8.792 1.00 67.56 85 ILE A CA 1
ATOM 675 C C . ILE A 1 85 ? -2.828 -3.629 9.779 1.00 67.56 85 ILE A C 1
ATOM 677 O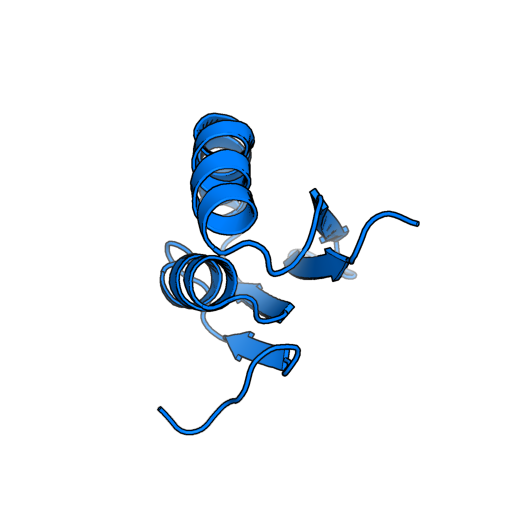 O . ILE A 1 85 ? -3.830 -4.292 9.519 1.00 67.56 85 ILE A O 1
ATOM 681 N N . PHE A 1 86 ? -2.158 -3.769 10.923 1.00 58.34 86 PHE A N 1
ATOM 682 C CA . PHE A 1 86 ? -2.538 -4.708 11.977 1.00 58.34 86 PHE A CA 1
ATOM 683 C C . PHE A 1 86 ? -3.050 -3.969 13.208 1.00 58.34 86 PHE A C 1
ATOM 685 O O . PHE A 1 86 ? -2.537 -2.918 13.588 1.00 58.34 86 PHE A O 1
ATOM 692 N N . LYS A 1 87 ? -4.028 -4.557 13.895 1.00 53.97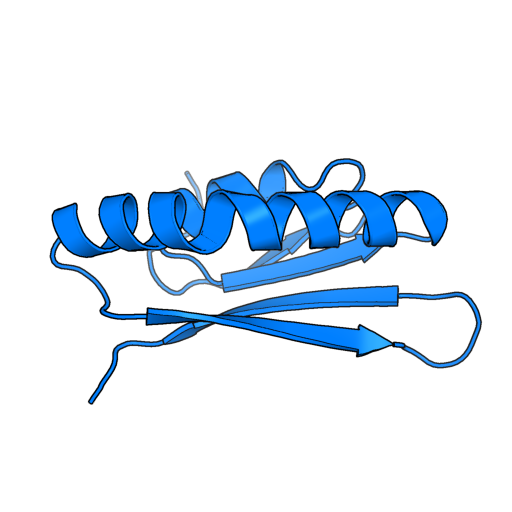 87 LYS A N 1
ATOM 693 C CA . LYS A 1 87 ? -4.364 -4.155 15.264 1.00 53.97 87 LYS A CA 1
ATOM 694 C C . LYS A 1 87 ? -3.247 -4.691 16.177 1.00 53.97 87 LYS A C 1
ATOM 696 O O . LYS A 1 87 ? -2.920 -5.869 16.042 1.00 53.97 87 LYS A O 1
ATOM 701 N N . ARG A 1 88 ? -2.633 -3.870 17.050 1.00 47.84 88 ARG A N 1
ATOM 702 C CA . ARG A 1 88 ? -1.774 -4.452 18.107 1.00 47.84 88 ARG A CA 1
ATOM 703 C C . ARG A 1 88 ? -2.659 -5.354 18.982 1.00 47.84 88 ARG A C 1
ATOM 705 O O . ARG A 1 88 ? -3.840 -5.012 19.121 1.00 47.84 88 ARG A O 1
ATOM 712 N N . PRO A 1 89 ? -2.120 -6.469 19.504 1.00 52.28 89 PRO A N 1
ATOM 713 C CA . PRO A 1 89 ? -2.783 -7.211 20.571 1.00 52.28 89 PRO A CA 1
ATOM 714 C C . PRO A 1 89 ? -3.106 -6.295 21.757 1.00 52.28 89 PRO A C 1
ATOM 716 O O . PRO A 1 89 ? -2.354 -5.311 21.968 1.00 52.28 89 PRO A O 1
#

Secondary structure (DSSP, 8-state):
--PPTTPEEEESS-TT-HHHHHHHHTT-EEEEEES-HHHHHHHHHHHHHHHHHHHHHHHHTTS-SEEEEEEEEPSSS-EEEEEEEE---

Foldseek 3Di:
DPDAAAEEDEAADCQQNVSVVVCLLRNYKYKYWHLDLVNVVVSVVVCVVCQVVSQVSVVVVVHARHWDKDWDQDPDSITMTTTGGHHDD

Organism: NCBI:txid1193028

InterPro domains:
  IPR001091 Restriction/modification DNA-methyltransferase [PR00508] (5-23)
  IPR001091 Restriction/modification DNA-methyltransferase [PR00508] (28-48)
  IPR002941 DNA methylase N-4/N-6 [PF01555] (1-41)
  IPR029063 S-adenosyl-L-methionine-dependent methyltransferase superfamily [G3DSA:3.40.50.150] (1-71)
  IPR029063 S-adenosyl-L-methionine-dependent methyltransferase superfamily [SSF53335] (1-55)

pLDDT: mean 75.38, std 11.93, range [47.84, 92.56]

Radius of gyration: 12.78 Å; chains: 1; bounding box: 30×23×34 Å